Protein AF-A0A355FM77-F1 (afdb_monomer)

Mean predicted aligned error: 7.0 Å

Radius of gyration: 19.17 Å; Cα contacts (8 Å, |Δi|>4): 107; chains: 1; bounding box: 43×33×52 Å

pLDDT: mean 83.77, std 6.5, range [56.59, 95.5]

Sequence (159 aa):
MILFMALLRLSFLKTFQYRGYVFINLMSTCIQVFVQISLWLALFTANPVVQETTFNDMINYLVLTGLLALTKMEGPGQLLSRRINYGSIATDLIRPYKLKSCLLSQSIGENLARFLLFVFPVYTVVLAIFGLQLPTSPLHTLVFFHAVLNGAIISFYYF

Secondary structure (DSSP, 8-state):
-HHHHHHHHHHHHHHHH-HHHHHHHHHHHHHHHHHHHHHHHHHHHH-S-BTTB-HHHHHHHHHHHHHGGGG---SHHHHHHHHHHTTTHHHHHHSSS-HHHHHHHHHHHHHHHHIIIIIHHHHHHHHHHH-----S-HHHHHHHHHHHHHHHHHHHHH-

Solvent-accessible surface area (backbone atoms only — not comparable to full-atom values): 8702 Å² total; per-residue (Å²): 110,69,68,47,57,51,42,19,52,49,34,28,53,54,58,63,70,46,56,68,58,48,52,51,51,35,51,52,49,51,50,52,52,49,52,53,51,52,51,50,49,57,53,34,72,77,42,71,63,56,94,89,43,42,64,66,56,53,51,42,49,51,50,52,57,52,66,48,50,61,36,61,42,82,43,56,50,60,54,48,51,50,30,55,78,69,55,54,44,60,67,54,68,75,40,100,59,63,60,70,58,53,47,51,27,33,49,52,16,40,33,52,39,48,31,63,68,36,44,49,58,54,50,50,52,50,38,72,73,72,54,74,85,73,77,95,43,76,64,60,55,53,54,47,54,53,50,50,54,52,46,30,53,51,28,61,75,77,46

Structure (mmCIF, N/CA/C/O backbone):
data_AF-A0A355FM77-F1
#
_entry.id   AF-A0A355FM77-F1
#
loop_
_atom_site.group_PDB
_atom_site.id
_atom_site.type_symbol
_atom_site.label_atom_id
_atom_site.label_alt_id
_atom_site.label_comp_id
_atom_site.label_asym_id
_atom_site.label_entity_id
_atom_site.label_seq_id
_atom_site.pdbx_PDB_ins_code
_atom_site.Cartn_x
_atom_site.Cartn_y
_atom_site.Cartn_z
_atom_site.occupancy
_atom_site.B_iso_or_equiv
_atom_site.auth_seq_id
_atom_site.auth_comp_id
_atom_site.auth_asym_id
_atom_site.auth_atom_id
_atom_site.pdbx_PDB_model_num
ATOM 1 N N . MET A 1 1 ? 10.016 -18.027 -17.802 1.00 62.38 1 MET A N 1
ATOM 2 C CA . MET A 1 1 ? 9.903 -17.897 -16.331 1.00 62.38 1 MET A CA 1
ATOM 3 C C . MET A 1 1 ? 11.022 -17.036 -15.739 1.00 62.38 1 MET A C 1
ATOM 5 O O . MET A 1 1 ? 10.715 -16.098 -15.020 1.00 62.38 1 MET A O 1
ATOM 9 N N . ILE A 1 2 ? 12.290 -17.258 -16.114 1.00 79.31 2 ILE A N 1
ATOM 10 C CA . ILE A 1 2 ? 13.447 -16.467 -15.633 1.00 79.31 2 ILE A CA 1
ATOM 11 C C . ILE A 1 2 ? 13.297 -14.958 -15.918 1.00 79.31 2 ILE A C 1
ATOM 13 O O . ILE A 1 2 ? 13.497 -14.145 -15.022 1.00 79.31 2 ILE A O 1
ATOM 17 N N . LEU A 1 3 ? 12.856 -14.584 -17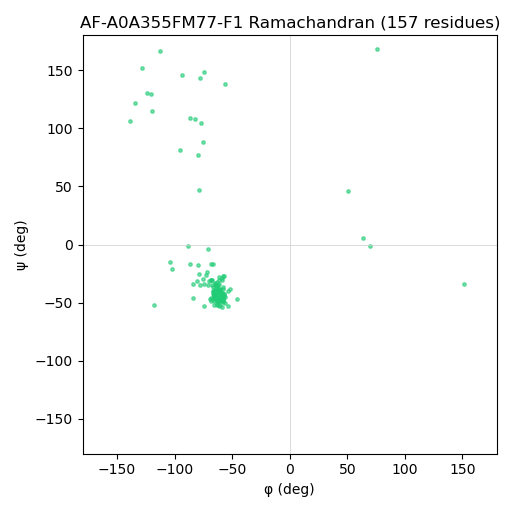.128 1.00 77.06 3 LEU A N 1
ATOM 18 C CA . LEU A 1 3 ? 12.636 -13.178 -17.507 1.00 77.06 3 LEU A CA 1
ATOM 19 C C . LEU A 1 3 ? 11.586 -12.477 -16.627 1.00 77.06 3 LEU A C 1
ATOM 21 O O . LEU A 1 3 ? 11.768 -11.325 -16.252 1.00 77.06 3 LEU A O 1
ATOM 25 N N . PHE A 1 4 ? 10.508 -13.181 -16.274 1.00 77.12 4 PHE A N 1
ATOM 26 C CA . PHE A 1 4 ? 9.456 -12.656 -15.401 1.00 77.12 4 PHE A CA 1
ATOM 27 C C . PHE A 1 4 ? 10.018 -12.357 -14.007 1.00 77.12 4 PHE A C 1
ATOM 29 O O . PHE A 1 4 ? 9.926 -11.240 -13.514 1.00 77.12 4 PHE A O 1
ATOM 36 N N . MET A 1 5 ? 10.711 -13.327 -13.408 1.00 74.69 5 MET A N 1
ATOM 37 C CA . MET A 1 5 ? 11.309 -13.155 -12.083 1.00 74.69 5 MET A CA 1
ATOM 38 C C . MET A 1 5 ? 12.345 -12.017 -12.054 1.00 74.69 5 MET A C 1
ATOM 40 O O . MET A 1 5 ? 12.407 -11.250 -11.093 1.00 74.69 5 MET A O 1
ATOM 44 N N . ALA A 1 6 ? 13.135 -11.875 -13.123 1.00 79.00 6 ALA A N 1
ATOM 45 C CA . ALA A 1 6 ? 14.125 -10.811 -13.254 1.00 79.00 6 ALA A CA 1
ATOM 46 C C . ALA A 1 6 ? 13.480 -9.417 -13.332 1.00 79.00 6 ALA A C 1
ATOM 48 O O . ALA A 1 6 ? 13.931 -8.496 -12.651 1.00 79.00 6 ALA A O 1
ATOM 49 N N . LEU A 1 7 ? 12.408 -9.265 -14.116 1.00 78.56 7 LEU A N 1
ATOM 50 C CA . LEU A 1 7 ? 11.672 -8.003 -14.241 1.00 78.56 7 LEU A CA 1
ATOM 51 C C . LEU A 1 7 ? 10.985 -7.611 -12.934 1.00 78.56 7 LEU A C 1
ATOM 53 O O . LEU A 1 7 ? 11.077 -6.455 -12.529 1.00 78.56 7 LEU A O 1
ATOM 57 N N . LEU A 1 8 ? 10.366 -8.575 -12.246 1.00 78.69 8 LEU A N 1
ATOM 58 C CA . LEU A 1 8 ? 9.769 -8.360 -10.927 1.00 78.69 8 LEU A CA 1
ATOM 59 C C . LEU A 1 8 ? 10.811 -7.821 -9.941 1.00 78.69 8 LEU A C 1
ATOM 61 O O . LEU A 1 8 ? 10.595 -6.788 -9.306 1.00 78.69 8 LEU A O 1
ATOM 65 N N . ARG A 1 9 ? 11.974 -8.480 -9.858 1.00 80.62 9 ARG A N 1
ATOM 66 C CA . ARG A 1 9 ? 13.070 -8.058 -8.976 1.00 80.62 9 ARG A CA 1
ATOM 67 C C . ARG A 1 9 ? 13.595 -6.668 -9.337 1.00 80.62 9 ARG A C 1
ATOM 69 O O . ARG A 1 9 ? 13.869 -5.872 -8.444 1.00 80.62 9 ARG A O 1
ATOM 76 N N . LEU A 1 10 ? 13.738 -6.370 -10.626 1.00 82.19 10 LEU A N 1
ATOM 77 C CA . LEU A 1 10 ? 14.233 -5.075 -11.088 1.00 82.19 10 LEU A CA 1
ATOM 78 C C . LEU A 1 10 ? 13.265 -3.939 -10.732 1.00 82.19 10 LEU A C 1
ATOM 80 O O . LEU A 1 10 ? 13.696 -2.919 -10.198 1.00 82.19 10 LEU A O 1
ATOM 84 N N . SER A 1 11 ? 11.966 -4.129 -10.974 1.00 77.00 11 SER A N 1
ATOM 85 C CA . SER A 1 11 ? 10.919 -3.175 -10.591 1.00 77.00 11 SER A CA 1
ATOM 86 C C . SER A 1 11 ? 10.880 -2.935 -9.081 1.00 77.00 11 SER A C 1
ATOM 88 O O . SER A 1 11 ? 10.778 -1.791 -8.634 1.00 77.00 11 SER A O 1
ATOM 90 N N . PHE A 1 12 ? 11.051 -3.996 -8.291 1.00 78.25 12 PHE A N 1
ATOM 91 C CA . PHE A 1 12 ? 11.150 -3.886 -6.840 1.00 78.25 12 PHE A CA 1
ATOM 92 C C . PHE A 1 12 ? 12.345 -3.014 -6.418 1.00 78.25 12 PHE A C 1
ATOM 94 O O . PHE A 1 12 ? 12.180 -2.030 -5.698 1.00 78.25 12 PHE A O 1
ATOM 101 N N . LEU A 1 13 ? 13.544 -3.313 -6.929 1.00 81.62 13 LEU A N 1
ATOM 102 C CA . LEU A 1 13 ? 14.768 -2.572 -6.600 1.00 81.62 13 LEU A CA 1
ATOM 103 C C . LEU A 1 13 ? 14.728 -1.112 -7.068 1.00 81.62 13 LEU A C 1
ATOM 105 O O . LEU A 1 13 ? 15.245 -0.233 -6.378 1.00 81.62 13 LEU A O 1
ATOM 109 N N . LYS A 1 14 ? 14.086 -0.832 -8.206 1.00 82.62 14 LYS A N 1
ATOM 110 C CA . LYS A 1 14 ? 13.909 0.533 -8.722 1.00 82.62 14 LYS A CA 1
ATOM 111 C C . LYS A 1 14 ? 13.177 1.429 -7.721 1.00 82.62 14 LYS A C 1
ATOM 113 O O . LYS A 1 14 ? 13.537 2.593 -7.572 1.00 82.62 14 LYS A O 1
ATOM 118 N N . THR A 1 15 ? 12.202 0.879 -6.999 1.00 75.00 15 THR A N 1
ATOM 119 C CA . THR A 1 15 ? 11.441 1.623 -5.983 1.00 75.00 15 THR A CA 1
ATOM 120 C C . THR A 1 15 ? 12.338 2.092 -4.830 1.00 75.00 15 THR A C 1
ATOM 122 O O . THR A 1 15 ? 12.141 3.183 -4.305 1.00 75.00 15 THR A O 1
ATOM 125 N N . PHE A 1 16 ? 13.381 1.328 -4.486 1.00 75.88 16 PHE A N 1
ATOM 126 C CA . PHE A 1 16 ? 14.346 1.686 -3.438 1.00 75.88 16 PHE A CA 1
ATOM 127 C C . PHE A 1 16 ? 15.399 2.713 -3.874 1.00 75.88 16 PHE A C 1
ATOM 129 O O . PHE A 1 16 ? 15.957 3.408 -3.024 1.00 75.88 16 PHE A O 1
ATOM 136 N N . GLN A 1 17 ? 15.707 2.809 -5.173 1.00 79.25 17 GLN A N 1
ATOM 137 C CA . GLN A 1 17 ? 16.800 3.664 -5.656 1.00 79.25 17 GLN A CA 1
ATOM 138 C C . GLN A 1 17 ? 16.542 5.149 -5.396 1.00 79.25 17 GLN A C 1
ATOM 140 O O . GLN A 1 17 ? 17.464 5.886 -5.044 1.00 79.25 17 GLN A O 1
ATOM 145 N N . TYR A 1 18 ? 15.293 5.597 -5.528 1.00 80.56 18 TYR A N 1
ATOM 146 C CA . TYR A 1 18 ? 14.955 7.001 -5.337 1.00 80.56 18 TYR A CA 1
ATOM 147 C C . TYR A 1 18 ? 14.460 7.263 -3.909 1.00 80.56 18 TYR A C 1
ATOM 149 O O . TYR A 1 18 ? 13.266 7.353 -3.629 1.00 80.56 18 TYR A O 1
ATOM 157 N N . ARG A 1 19 ? 15.423 7.400 -2.989 1.00 81.75 19 ARG A N 1
ATOM 158 C CA . ARG A 1 19 ? 15.191 7.595 -1.544 1.00 81.75 19 ARG A CA 1
ATOM 159 C C . ARG A 1 19 ? 14.230 8.741 -1.211 1.00 81.75 19 ARG A C 1
ATOM 161 O O .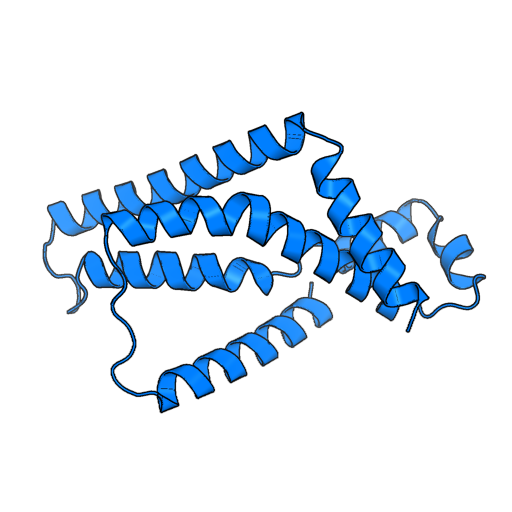 ARG A 1 19 ? 13.413 8.596 -0.308 1.00 81.75 19 ARG A O 1
ATOM 168 N N . GLY A 1 20 ? 14.296 9.854 -1.949 1.00 85.69 20 GLY A N 1
ATOM 169 C CA . GLY A 1 20 ? 13.400 10.998 -1.743 1.00 85.69 20 GLY A CA 1
ATOM 170 C C . GLY A 1 20 ? 11.932 10.644 -1.989 1.00 85.69 20 GLY A C 1
ATOM 171 O O . GLY A 1 20 ? 11.065 11.002 -1.199 1.00 85.69 20 GLY A O 1
ATOM 172 N N . TYR A 1 21 ? 11.655 9.855 -3.027 1.00 85.69 21 TYR A N 1
ATOM 173 C CA . TYR A 1 21 ? 10.305 9.367 -3.298 1.00 85.69 21 TYR A CA 1
ATOM 174 C C . TYR A 1 21 ? 9.805 8.412 -2.225 1.00 85.69 21 TYR A C 1
ATOM 176 O O . TYR A 1 21 ? 8.652 8.527 -1.822 1.00 85.69 21 TYR A O 1
ATOM 184 N N . VAL A 1 22 ? 10.663 7.521 -1.721 1.00 86.31 22 VAL A N 1
ATOM 185 C CA . VAL A 1 22 ? 10.303 6.636 -0.604 1.00 86.31 22 VAL A CA 1
ATOM 186 C C . VAL A 1 22 ? 9.890 7.461 0.615 1.00 86.31 22 VAL A C 1
ATOM 188 O O . VAL A 1 22 ? 8.820 7.232 1.171 1.00 86.31 22 VAL A O 1
ATOM 191 N N . PHE A 1 23 ? 10.682 8.466 0.989 1.00 88.88 23 PHE A N 1
ATOM 192 C CA . PHE A 1 23 ? 10.374 9.313 2.141 1.00 88.88 23 PHE A CA 1
ATOM 193 C C . PHE A 1 23 ? 9.063 10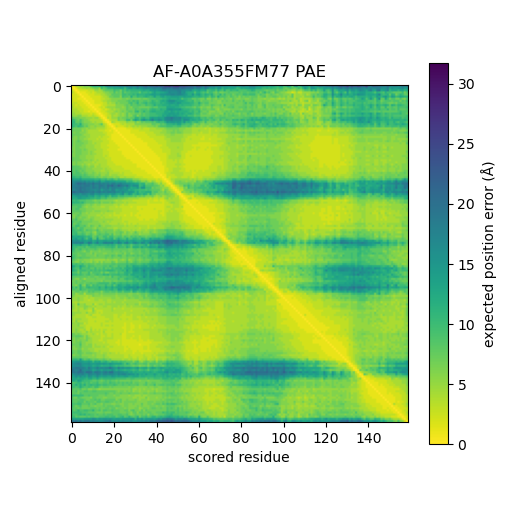.093 1.969 1.00 88.88 23 PHE A C 1
ATOM 195 O O . PHE A 1 23 ? 8.220 10.080 2.864 1.00 88.88 23 PHE A O 1
ATOM 202 N N . ILE A 1 24 ? 8.864 10.724 0.807 1.00 90.75 24 ILE A N 1
ATOM 203 C CA . ILE A 1 24 ? 7.643 11.486 0.514 1.00 90.75 24 ILE A CA 1
ATOM 204 C C . ILE A 1 24 ? 6.413 10.575 0.561 1.00 90.75 24 ILE A C 1
ATOM 206 O O . ILE A 1 24 ? 5.446 10.911 1.233 1.00 90.75 24 ILE A O 1
ATOM 210 N N . ASN A 1 25 ? 6.450 9.407 -0.089 1.00 89.06 25 ASN A N 1
ATOM 211 C CA . ASN A 1 25 ? 5.300 8.496 -0.111 1.00 89.06 25 ASN A CA 1
ATOM 212 C C . ASN A 1 25 ? 5.003 7.909 1.268 1.00 89.06 25 ASN A C 1
ATOM 214 O O . ASN A 1 25 ? 3.834 7.756 1.621 1.00 89.06 25 ASN A O 1
ATOM 218 N N . LEU A 1 26 ? 6.035 7.613 2.062 1.00 90.38 26 LEU A N 1
ATOM 219 C CA . LEU A 1 26 ? 5.848 7.166 3.437 1.00 90.38 26 LEU A CA 1
ATOM 220 C C . LEU A 1 26 ? 5.141 8.248 4.263 1.00 90.38 26 LEU A C 1
ATOM 222 O O . LEU A 1 26 ? 4.129 7.962 4.894 1.00 90.38 26 LEU A O 1
ATOM 226 N N . MET A 1 27 ? 5.613 9.496 4.194 1.00 93.19 27 MET A N 1
ATOM 227 C CA . MET A 1 27 ? 4.976 10.626 4.879 1.00 93.19 27 MET A CA 1
ATOM 228 C C . MET A 1 27 ? 3.541 10.852 4.404 1.00 93.19 27 MET A C 1
ATOM 230 O O . MET A 1 27 ? 2.642 10.992 5.230 1.00 93.19 27 MET A O 1
ATOM 234 N N . SER A 1 28 ? 3.294 10.820 3.093 1.00 93.00 28 SER A N 1
ATOM 235 C CA . SER A 1 28 ? 1.942 10.923 2.536 1.00 93.00 28 SER A CA 1
ATOM 236 C C . SER A 1 28 ? 1.023 9.814 3.050 1.00 93.00 28 SER A C 1
ATOM 238 O O . SER A 1 28 ? -0.115 10.096 3.414 1.00 93.00 28 SER A O 1
AT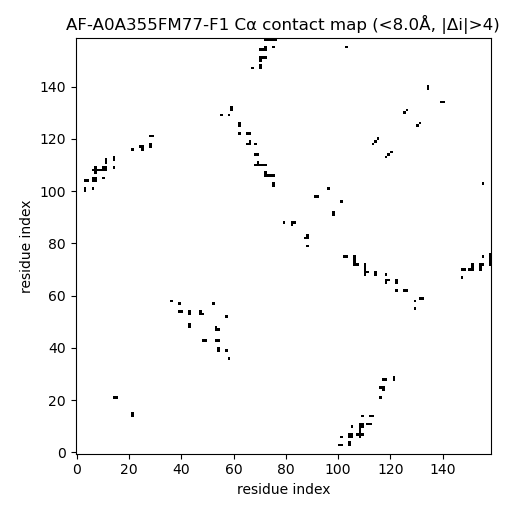OM 240 N N . THR A 1 29 ? 1.518 8.577 3.139 1.00 91.62 29 THR A N 1
ATOM 241 C CA . THR A 1 29 ? 0.747 7.433 3.652 1.00 91.62 29 THR A CA 1
ATOM 242 C C . THR A 1 29 ? 0.426 7.608 5.137 1.00 91.62 29 THR A C 1
ATOM 244 O O . THR A 1 29 ? -0.719 7.413 5.541 1.00 91.62 29 THR A O 1
ATOM 247 N N . CYS A 1 30 ? 1.399 8.042 5.947 1.00 93.50 30 CYS A N 1
ATOM 248 C CA . CYS A 1 30 ? 1.178 8.354 7.360 1.00 93.50 30 CYS A CA 1
ATOM 249 C C . CYS A 1 30 ? 0.106 9.435 7.540 1.00 93.50 30 CYS A C 1
ATOM 251 O O . CYS A 1 30 ? -0.805 9.264 8.346 1.00 93.50 30 CYS A O 1
ATOM 253 N N . ILE A 1 31 ? 0.190 10.526 6.772 1.00 95.50 31 ILE A N 1
ATOM 254 C CA . ILE A 1 31 ? -0.781 11.626 6.826 1.00 95.50 31 ILE A CA 1
ATOM 255 C C . ILE A 1 31 ? -2.171 11.130 6.425 1.00 95.50 31 ILE A C 1
ATOM 257 O O . ILE A 1 31 ? -3.142 11.429 7.112 1.00 95.50 31 ILE A O 1
ATOM 261 N N . GLN A 1 32 ? -2.280 10.350 5.348 1.00 93.06 32 GLN A N 1
ATOM 262 C CA . GLN A 1 32 ? -3.559 9.823 4.877 1.00 93.06 32 GLN A CA 1
ATOM 263 C C . GLN A 1 32 ? -4.250 8.971 5.949 1.00 93.06 32 GLN A C 1
ATOM 265 O O . GLN A 1 32 ? -5.425 9.184 6.245 1.00 93.06 32 GLN A O 1
ATOM 270 N N . VAL A 1 33 ? -3.507 8.044 6.558 1.00 93.06 33 VAL A N 1
ATOM 271 C CA . VAL A 1 33 ? -4.018 7.182 7.631 1.00 93.06 33 VAL A CA 1
ATOM 272 C C . VAL A 1 33 ? -4.388 8.007 8.861 1.00 93.06 33 VAL A C 1
ATOM 274 O O . VAL A 1 33 ? -5.466 7.818 9.420 1.00 93.06 33 VAL A O 1
ATOM 277 N N . PHE A 1 34 ? -3.541 8.961 9.253 1.00 93.56 34 PHE A N 1
ATOM 278 C CA . PHE A 1 34 ? -3.809 9.851 10.380 1.00 93.56 34 PHE A CA 1
ATOM 279 C C . PHE A 1 34 ? -5.107 10.640 10.186 1.00 93.56 34 PHE A C 1
ATOM 281 O O . PHE A 1 34 ? -5.972 10.612 11.057 1.00 93.56 34 PHE A O 1
ATOM 288 N N . VAL A 1 35 ? -5.285 11.270 9.021 1.00 95.12 35 VAL A N 1
ATOM 289 C CA . VAL A 1 35 ? -6.501 12.026 8.685 1.00 95.12 35 VAL A CA 1
ATOM 290 C C . VAL A 1 35 ? -7.733 11.129 8.752 1.00 95.12 35 VAL A C 1
ATOM 292 O O . VAL A 1 35 ? -8.746 11.521 9.326 1.00 95.12 35 VAL A O 1
ATOM 295 N N . GLN A 1 36 ? -7.656 9.914 8.209 1.00 92.75 36 GLN A N 1
ATOM 296 C CA . GLN A 1 36 ? -8.785 8.991 8.210 1.00 92.75 36 GLN A CA 1
ATOM 297 C C . GLN A 1 36 ? -9.154 8.533 9.633 1.00 92.75 36 GLN A C 1
ATOM 299 O O . GLN A 1 36 ? -10.336 8.490 9.969 1.00 92.75 36 GLN A O 1
ATOM 304 N N . ILE A 1 37 ? -8.167 8.276 10.499 1.00 92.62 37 ILE A N 1
ATOM 305 C CA . ILE A 1 37 ? -8.399 7.973 11.922 1.00 92.62 37 ILE A CA 1
ATOM 306 C C . ILE A 1 37 ? -9.008 9.181 12.643 1.00 92.62 37 ILE A C 1
ATOM 308 O O . ILE A 1 37 ? -9.978 9.019 13.379 1.00 92.62 37 ILE A O 1
ATOM 312 N N . SER A 1 38 ? -8.483 10.392 12.426 1.00 92.12 38 SER A N 1
ATOM 313 C CA . SER A 1 38 ? -9.024 11.616 13.032 1.00 92.12 38 SER A CA 1
ATOM 314 C C . SER A 1 38 ? -10.469 11.884 12.611 1.00 92.12 38 SER A C 1
ATOM 316 O O . SER A 1 38 ? -11.272 12.303 13.443 1.00 92.12 38 SER A O 1
ATOM 318 N N . LEU A 1 39 ? -10.818 11.612 11.351 1.00 93.06 39 LEU A N 1
ATOM 319 C CA . LEU A 1 39 ? -12.191 11.721 10.858 1.00 93.06 39 LEU A CA 1
ATOM 320 C C . LEU A 1 39 ? -13.128 10.761 11.594 1.00 93.06 39 LEU A C 1
ATOM 322 O O . LEU A 1 39 ? -14.175 11.189 12.081 1.00 93.06 39 LEU A O 1
ATOM 326 N N . TRP A 1 40 ? -12.744 9.489 11.725 1.00 91.00 40 TRP A N 1
ATOM 327 C CA . TRP A 1 40 ? -13.543 8.519 12.476 1.00 91.00 40 TRP A CA 1
ATOM 328 C C . TRP A 1 40 ? -13.645 8.882 13.954 1.00 91.00 40 TRP A C 1
ATOM 330 O O . TRP A 1 40 ? -14.730 8.816 14.525 1.00 91.00 40 TRP A O 1
ATOM 340 N N . LEU A 1 41 ? -12.549 9.333 14.565 1.00 90.06 41 LEU A N 1
ATOM 341 C CA . LEU A 1 41 ? -12.544 9.766 15.957 1.00 90.06 41 LEU A CA 1
ATOM 342 C C . LEU A 1 41 ? -13.524 10.925 16.175 1.00 90.06 41 LEU A C 1
ATOM 344 O O . LEU A 1 41 ? -14.341 10.870 17.091 1.00 90.06 41 LEU A O 1
ATOM 348 N N . ALA A 1 42 ? -13.485 11.948 15.318 1.00 89.50 42 ALA A N 1
ATOM 349 C CA . ALA A 1 42 ? -14.384 13.097 15.406 1.00 89.50 42 ALA A CA 1
ATOM 350 C C . ALA A 1 42 ? -15.859 12.691 15.256 1.00 89.50 42 ALA A C 1
ATOM 352 O O . ALA A 1 42 ? -16.713 13.174 16.000 1.00 89.50 42 ALA A O 1
ATOM 353 N N . LEU A 1 43 ? -16.153 11.771 14.334 1.00 89.12 43 LEU A N 1
ATOM 354 C CA . LEU A 1 43 ? -17.510 11.286 14.086 1.00 89.12 43 LEU A CA 1
ATOM 355 C C . LEU A 1 43 ? -18.062 10.498 15.285 1.00 89.12 43 LEU A C 1
ATOM 357 O O . LEU A 1 43 ? -19.170 10.776 15.745 1.00 89.12 43 LEU A O 1
ATOM 361 N N . PHE A 1 44 ? -17.275 9.568 15.835 1.00 88.12 44 PHE A N 1
ATOM 362 C CA . PHE A 1 44 ? -17.703 8.727 16.959 1.00 88.12 44 PHE A CA 1
ATOM 363 C C . PHE A 1 44 ? -17.629 9.419 18.327 1.00 88.12 44 PHE A C 1
ATOM 365 O O . PHE A 1 44 ? -18.303 8.991 19.260 1.00 88.12 44 PHE A O 1
ATOM 372 N N . THR A 1 45 ? -16.880 10.520 18.454 1.00 85.06 45 THR A N 1
ATOM 373 C CA . THR A 1 45 ? -16.930 11.370 19.659 1.00 85.06 45 THR A CA 1
ATOM 374 C C . THR A 1 45 ? -18.284 12.075 19.781 1.00 85.06 45 THR A C 1
ATOM 376 O O . THR A 1 45 ? -18.789 12.245 20.887 1.00 85.06 45 THR A O 1
ATOM 379 N N . ALA A 1 46 ? -18.894 12.465 18.655 1.00 81.06 46 ALA A N 1
ATOM 380 C CA . ALA A 1 46 ? -20.215 13.093 18.644 1.00 81.06 46 ALA A CA 1
ATOM 381 C C . ALA A 1 46 ? -21.362 12.081 18.823 1.00 81.06 46 ALA A C 1
ATOM 383 O O . ALA A 1 46 ? -22.365 12.409 19.451 1.00 81.06 46 ALA A O 1
ATOM 384 N N . ASN A 1 47 ? -21.222 10.861 18.287 1.00 80.31 47 ASN A N 1
ATOM 385 C CA . ASN A 1 47 ? -22.206 9.783 18.416 1.00 80.31 47 ASN A CA 1
ATOM 386 C C . ASN A 1 47 ? -21.491 8.440 18.664 1.00 80.31 47 ASN A C 1
ATOM 388 O O . ASN A 1 47 ? -20.937 7.881 17.716 1.00 80.31 47 ASN A O 1
ATOM 392 N N . PRO A 1 48 ? -21.517 7.889 19.895 1.00 75.19 48 PRO A N 1
ATOM 393 C CA . PRO A 1 48 ? -20.753 6.686 20.246 1.00 75.19 48 PRO A CA 1
ATOM 394 C C . PRO A 1 48 ? -21.134 5.434 19.447 1.00 75.19 48 PRO A C 1
ATOM 396 O O . PRO A 1 48 ? -20.302 4.549 19.254 1.00 75.19 48 PRO A O 1
ATOM 399 N N . VAL A 1 49 ? -22.386 5.354 18.990 1.00 79.00 49 VAL A N 1
ATOM 400 C CA . VAL A 1 49 ? -22.900 4.259 18.164 1.00 79.00 49 VAL A CA 1
ATOM 401 C C . VAL A 1 49 ? -23.695 4.862 17.017 1.00 79.00 49 VAL A C 1
ATOM 403 O O . VAL A 1 49 ? -24.671 5.581 17.236 1.00 79.00 49 VAL A O 1
ATOM 406 N N . VAL A 1 50 ? -23.286 4.553 15.790 1.00 76.81 50 VAL A N 1
ATOM 407 C CA . VAL A 1 50 ? -23.992 4.953 14.570 1.00 76.81 50 VAL A CA 1
ATOM 408 C C . VAL A 1 50 ? -24.377 3.677 13.837 1.00 76.81 50 VAL A C 1
ATOM 410 O O . VAL A 1 50 ? -23.502 2.938 13.403 1.00 76.81 50 VAL A O 1
ATOM 413 N N . GLN A 1 51 ? -25.679 3.401 13.715 1.00 77.38 51 GLN A N 1
ATOM 414 C CA . GLN A 1 51 ? -26.192 2.219 12.999 1.00 77.38 51 GLN A CA 1
ATOM 415 C C . GLN A 1 51 ? -25.533 0.897 13.447 1.00 77.38 51 GLN A C 1
ATOM 417 O O . GLN A 1 51 ? -25.091 0.115 12.615 1.00 77.38 51 GLN A O 1
ATOM 422 N N . GLU A 1 52 ? -25.411 0.682 14.763 1.00 79.56 52 GLU A N 1
ATOM 423 C CA . GLU A 1 52 ? -24.764 -0.501 15.370 1.00 79.56 52 GLU A CA 1
ATOM 424 C C . GLU A 1 52 ? -23.263 -0.668 15.075 1.00 79.56 52 GLU A C 1
ATOM 426 O O . GLU A 1 52 ? -22.658 -1.641 15.512 1.00 79.56 52 GLU A O 1
ATOM 431 N N . THR A 1 53 ? -22.631 0.294 14.399 1.00 81.56 53 THR A N 1
ATOM 432 C CA . THR A 1 53 ? -21.178 0.303 14.201 1.00 81.56 53 THR A CA 1
ATOM 433 C C . THR A 1 53 ? -20.484 1.120 15.278 1.00 81.56 53 THR A C 1
ATOM 435 O O . THR A 1 53 ? -21.011 2.129 15.762 1.00 81.56 53 THR A O 1
ATOM 438 N N . THR A 1 54 ? -19.290 0.674 15.654 1.00 88.06 54 THR A N 1
ATOM 439 C CA . THR A 1 54 ? -18.423 1.327 16.635 1.00 88.06 54 THR A CA 1
ATOM 440 C C . THR A 1 54 ? -17.158 1.873 15.977 1.00 88.06 54 THR A C 1
ATOM 442 O O . THR A 1 54 ? -16.788 1.503 14.861 1.00 88.06 54 THR A O 1
ATOM 445 N N . PHE A 1 55 ? -16.436 2.728 16.702 1.00 87.25 55 PHE A N 1
ATOM 446 C CA . PHE A 1 55 ? -15.130 3.228 16.267 1.00 87.25 55 PHE A CA 1
ATOM 447 C C . PHE A 1 55 ? -14.148 2.092 15.920 1.00 87.25 55 PHE A C 1
ATOM 449 O O . PHE A 1 55 ? -13.449 2.167 14.910 1.00 87.25 55 PHE A O 1
ATOM 456 N N . ASN A 1 56 ? -14.139 1.008 16.704 1.00 87.25 56 ASN A N 1
ATOM 457 C CA . ASN A 1 56 ? -13.260 -0.138 16.460 1.00 87.25 56 ASN A CA 1
ATOM 458 C C . ASN A 1 56 ? -13.578 -0.848 15.138 1.00 87.25 56 ASN A C 1
ATOM 460 O O . ASN A 1 56 ? -12.655 -1.274 14.443 1.00 87.25 56 ASN A O 1
ATOM 464 N N . ASP A 1 57 ? -14.850 -0.917 14.742 1.00 88.00 57 ASP A N 1
ATOM 465 C CA . ASP A 1 57 ? -15.247 -1.516 13.462 1.00 88.00 57 ASP A CA 1
ATOM 466 C C . ASP A 1 57 ? -14.689 -0.719 12.281 1.00 88.00 57 ASP A C 1
ATOM 468 O O . ASP A 1 57 ? -14.199 -1.295 11.307 1.00 88.00 57 ASP A O 1
ATOM 472 N N . MET A 1 58 ? -14.678 0.613 12.391 1.00 90.25 58 MET A N 1
ATOM 473 C CA . MET A 1 58 ? -14.102 1.475 11.358 1.00 90.25 58 MET A CA 1
ATOM 474 C C . MET A 1 58 ? -12.578 1.396 11.301 1.00 90.25 58 MET A C 1
ATOM 476 O O . MET A 1 58 ? -12.014 1.447 10.206 1.00 90.25 58 MET A O 1
ATOM 480 N N . ILE A 1 59 ? -11.897 1.221 12.438 1.00 90.69 59 ILE A N 1
ATOM 481 C CA . ILE A 1 59 ? -10.448 0.975 12.445 1.00 90.69 59 ILE A CA 1
ATOM 482 C C . ILE A 1 59 ? -10.123 -0.376 11.800 1.00 90.69 59 ILE A C 1
ATOM 484 O O . ILE A 1 59 ? -9.228 -0.442 10.956 1.00 90.69 59 ILE A O 1
ATOM 488 N N . ASN A 1 60 ? -10.883 -1.431 12.103 1.00 89.38 60 ASN A N 1
ATOM 489 C CA . ASN A 1 60 ? -10.729 -2.726 11.435 1.00 89.38 60 ASN A CA 1
ATOM 490 C C . ASN A 1 60 ? -10.949 -2.603 9.922 1.00 89.38 60 ASN A C 1
ATOM 492 O O . ASN A 1 60 ? -10.142 -3.098 9.136 1.00 89.38 60 ASN A O 1
ATOM 496 N N . TYR A 1 61 ? -11.998 -1.895 9.500 1.00 89.00 61 TYR A N 1
ATOM 497 C CA . TYR A 1 61 ? -12.259 -1.617 8.088 1.00 89.00 61 TYR A CA 1
ATOM 498 C C . TYR A 1 61 ? -11.106 -0.850 7.423 1.00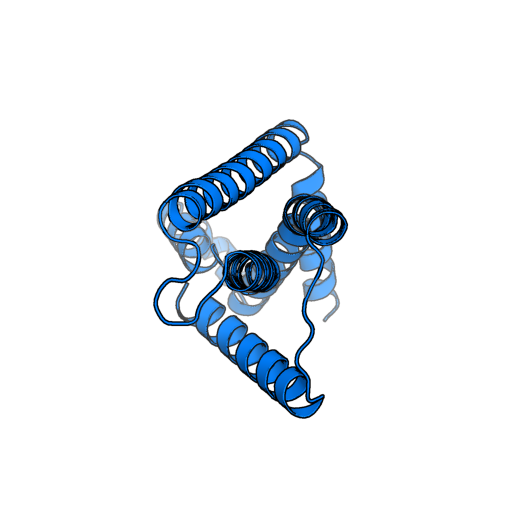 89.00 61 TYR A C 1
ATOM 500 O O . TYR A 1 61 ? -10.663 -1.205 6.327 1.00 89.00 61 TYR A O 1
ATOM 508 N N . LEU A 1 62 ? -10.579 0.176 8.092 1.00 90.81 62 LEU A N 1
ATOM 509 C CA . LEU A 1 62 ? -9.434 0.951 7.621 1.00 90.81 62 LEU A CA 1
ATOM 510 C C . LEU A 1 62 ? -8.215 0.049 7.418 1.00 90.81 62 LEU A C 1
ATOM 512 O O . LEU A 1 62 ? -7.603 0.077 6.353 1.00 90.81 62 LEU A O 1
ATOM 516 N N . VAL A 1 63 ? -7.898 -0.806 8.391 1.00 89.00 63 VAL A N 1
ATOM 517 C CA . VAL A 1 63 ? -6.768 -1.734 8.285 1.00 89.00 63 VAL A CA 1
ATOM 518 C C . VAL A 1 63 ? -6.974 -2.739 7.157 1.00 89.00 63 VAL A C 1
ATOM 520 O O . VAL A 1 63 ? -6.069 -2.941 6.348 1.00 89.00 63 VAL A O 1
ATOM 523 N N . LEU A 1 64 ? -8.163 -3.334 7.054 1.00 88.00 64 LEU A N 1
ATOM 524 C CA . LEU A 1 64 ? -8.485 -4.286 5.993 1.00 88.00 64 LEU A CA 1
ATOM 525 C C . LEU A 1 64 ? -8.353 -3.642 4.611 1.00 88.00 64 LEU A C 1
ATOM 527 O O . LEU A 1 64 ? -7.685 -4.193 3.740 1.00 88.00 64 LEU A O 1
ATOM 531 N N . THR A 1 65 ? -8.922 -2.455 4.410 1.00 87.56 65 THR A N 1
ATOM 532 C CA . THR A 1 65 ? -8.812 -1.738 3.129 1.00 87.56 65 THR A CA 1
ATOM 533 C C . THR A 1 65 ? -7.383 -1.308 2.811 1.00 87.56 65 THR A C 1
ATOM 535 O O . THR A 1 65 ? -6.979 -1.366 1.648 1.00 87.56 65 THR A O 1
ATOM 538 N N . GLY A 1 66 ? -6.594 -0.955 3.827 1.00 86.69 66 GLY A N 1
ATOM 539 C CA . GLY A 1 66 ? -5.159 -0.730 3.699 1.00 86.69 66 GLY A CA 1
ATOM 540 C C . GLY A 1 66 ? -4.407 -1.967 3.220 1.00 86.69 66 GLY A C 1
ATOM 541 O O . GLY A 1 66 ? -3.631 -1.887 2.270 1.00 86.69 66 GLY A O 1
ATOM 542 N N . LEU A 1 67 ? -4.681 -3.134 3.810 1.00 83.38 67 LEU A N 1
ATOM 543 C CA . LEU A 1 67 ? -4.063 -4.401 3.404 1.00 83.38 67 LEU A CA 1
ATOM 544 C C . LEU A 1 67 ? -4.398 -4.782 1.953 1.00 83.38 67 LEU A C 1
ATOM 546 O O . LEU A 1 67 ? -3.568 -5.361 1.250 1.00 83.38 67 LEU A O 1
ATOM 550 N N . LEU A 1 68 ? -5.579 -4.387 1.475 1.00 86.62 68 LEU A N 1
ATOM 551 C CA . LEU A 1 68 ? -5.992 -4.557 0.081 1.00 86.62 68 LEU A CA 1
ATOM 552 C C . LEU A 1 68 ? -5.251 -3.639 -0.901 1.00 86.62 68 LEU A C 1
ATOM 554 O O . LEU A 1 68 ? -5.424 -3.790 -2.105 1.00 86.62 68 LEU A O 1
ATOM 558 N N . ALA A 1 69 ? -4.382 -2.730 -0.455 1.00 81.69 69 ALA A N 1
ATOM 559 C CA . ALA A 1 69 ? -3.603 -1.884 -1.362 1.00 81.69 69 ALA A CA 1
ATOM 560 C C . ALA A 1 69 ? -2.733 -2.687 -2.351 1.00 81.69 69 ALA A C 1
ATOM 562 O O . ALA A 1 69 ? -2.499 -2.221 -3.460 1.00 81.69 69 ALA A O 1
ATOM 563 N N . LEU A 1 70 ? -2.313 -3.911 -1.999 1.00 80.75 70 LEU A N 1
ATOM 564 C CA . LEU A 1 70 ? -1.600 -4.828 -2.906 1.00 80.75 70 LEU A CA 1
ATOM 565 C C . LEU A 1 70 ? -2.388 -5.184 -4.171 1.00 80.75 70 LEU A C 1
ATOM 567 O O . LEU A 1 70 ? -1.779 -5.506 -5.192 1.00 80.75 70 LEU A O 1
ATOM 571 N N . THR A 1 71 ? -3.722 -5.183 -4.100 1.00 79.56 71 THR A N 1
ATOM 572 C CA . THR A 1 71 ? -4.577 -5.572 -5.229 1.00 79.56 71 THR A CA 1
ATOM 573 C C . THR A 1 71 ? -4.883 -4.418 -6.165 1.00 79.56 71 THR A C 1
ATOM 575 O O . THR A 1 71 ? -5.282 -4.667 -7.301 1.00 79.56 71 THR A O 1
ATOM 578 N N . LYS A 1 72 ? -4.666 -3.172 -5.726 1.00 75.44 72 LYS A N 1
ATOM 579 C CA . LYS A 1 72 ? -4.849 -1.977 -6.550 1.00 75.44 72 LYS A CA 1
ATOM 580 C C . LYS A 1 72 ? -3.691 -1.854 -7.532 1.00 75.44 72 LYS A C 1
ATOM 582 O O . LYS A 1 72 ? -2.676 -1.218 -7.260 1.00 75.44 72 LYS A O 1
ATOM 587 N N . MET A 1 73 ? -3.844 -2.479 -8.694 1.00 69.56 73 MET A N 1
ATOM 588 C CA . MET A 1 73 ? -2.890 -2.353 -9.788 1.00 69.56 73 MET A CA 1
ATOM 589 C C . MET A 1 73 ? -3.124 -1.051 -10.545 1.00 69.56 73 MET A C 1
ATOM 591 O O . MET A 1 73 ? -3.694 -1.031 -11.626 1.00 69.56 73 MET A O 1
ATOM 595 N N . GLU A 1 74 ? -2.675 0.057 -9.969 1.00 64.94 74 GLU A N 1
ATOM 596 C CA . GLU A 1 74 ? -2.647 1.342 -10.661 1.00 64.94 74 GLU A CA 1
ATOM 597 C C . GLU A 1 74 ? -1.387 1.406 -11.528 1.00 64.94 74 GLU A C 1
ATOM 599 O O . GLU A 1 74 ? -0.274 1.506 -11.009 1.00 64.94 74 GLU A O 1
ATOM 604 N N . GLY A 1 75 ? -1.515 1.326 -12.854 1.00 66.25 75 GLY A N 1
ATOM 605 C CA . GLY A 1 75 ? -0.353 1.558 -13.715 1.00 66.25 75 GLY A CA 1
ATOM 606 C C . GLY A 1 75 ? -0.302 0.866 -15.070 1.00 66.25 75 GLY A C 1
ATOM 607 O O . GLY A 1 75 ? 0.244 1.495 -15.978 1.00 66.25 75 GLY A O 1
ATOM 608 N N . PRO A 1 76 ? -0.822 -0.360 -15.280 1.00 70.31 76 PRO A N 1
ATOM 609 C CA . PRO A 1 76 ? -0.670 -1.047 -16.562 1.00 70.31 76 PRO A CA 1
ATOM 610 C C . PRO A 1 76 ? -1.233 -0.237 -17.736 1.00 70.31 76 PRO A C 1
ATOM 612 O O . PRO A 1 76 ? -0.520 -0.025 -18.724 1.00 70.31 76 PRO A O 1
ATOM 615 N N . GLY A 1 77 ? -2.456 0.291 -17.605 1.00 74.88 77 GLY A N 1
ATOM 616 C CA . GLY A 1 77 ? -3.094 1.108 -18.637 1.00 74.88 77 GLY A CA 1
ATOM 617 C C . GLY A 1 77 ? -2.385 2.443 -18.877 1.00 74.88 77 GLY A C 1
ATOM 618 O O . GLY A 1 77 ? -2.119 2.816 -20.021 1.00 74.88 77 GLY A O 1
ATOM 619 N N . GLN A 1 78 ? -1.998 3.153 -17.812 1.00 76.62 78 GLN A N 1
ATOM 620 C CA . GLN A 1 78 ? -1.282 4.431 -17.934 1.00 76.62 78 GLN A CA 1
ATOM 621 C C . GLN A 1 78 ? 0.125 4.267 -18.521 1.00 76.62 78 GLN A C 1
ATOM 623 O O . GLN A 1 78 ? 0.545 5.073 -19.354 1.00 76.62 78 GLN A O 1
ATOM 628 N N . LEU A 1 79 ? 0.861 3.228 -18.117 1.00 77.00 79 LEU A N 1
ATOM 629 C CA . LEU A 1 79 ? 2.179 2.909 -18.669 1.00 77.00 79 LEU A CA 1
ATOM 630 C C . LEU A 1 79 ? 2.076 2.571 -20.153 1.00 77.00 79 LEU A C 1
ATOM 632 O O . LEU A 1 79 ? 2.895 3.045 -20.942 1.00 77.00 79 LEU A O 1
ATOM 636 N N . LEU A 1 80 ? 1.0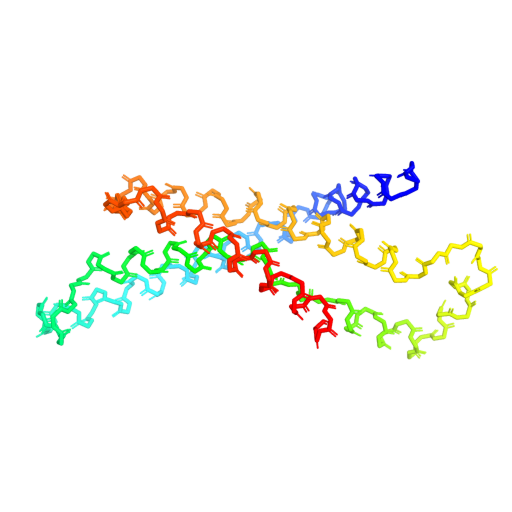69 1.785 -20.535 1.00 82.56 80 LEU A N 1
ATOM 637 C CA . LEU A 1 80 ? 0.818 1.446 -21.929 1.00 82.56 80 LEU A CA 1
ATOM 638 C C . LEU A 1 80 ? 0.461 2.692 -22.748 1.00 82.56 80 LEU A C 1
ATOM 640 O O . LEU A 1 80 ? 1.074 2.925 -23.786 1.00 82.56 80 LEU A O 1
ATOM 644 N N . SER A 1 81 ? -0.449 3.531 -22.248 1.00 82.94 81 SER A N 1
ATOM 645 C CA . SER A 1 81 ? -0.833 4.798 -22.884 1.00 82.94 81 SER A CA 1
ATOM 646 C C . SER A 1 81 ? 0.376 5.714 -23.106 1.00 82.94 81 SER A C 1
ATOM 648 O O . SER A 1 81 ? 0.593 6.203 -24.213 1.00 82.94 81 SER A O 1
ATOM 650 N N . ARG A 1 82 ? 1.252 5.864 -22.102 1.00 84.25 82 ARG A N 1
ATOM 651 C CA . ARG A 1 82 ? 2.508 6.618 -22.258 1.00 84.25 82 ARG A CA 1
ATOM 652 C C . ARG A 1 82 ? 3.402 6.014 -23.342 1.00 84.25 82 ARG A C 1
ATOM 654 O O . ARG A 1 82 ? 3.900 6.753 -24.183 1.00 84.25 82 ARG A O 1
ATOM 661 N N . ARG A 1 83 ? 3.596 4.691 -23.367 1.00 85.00 83 ARG A N 1
ATOM 662 C CA . ARG A 1 83 ? 4.420 4.022 -24.398 1.00 85.00 83 ARG A CA 1
ATOM 663 C C . ARG A 1 83 ? 3.863 4.199 -25.811 1.00 85.00 83 ARG A C 1
ATOM 665 O O . ARG A 1 83 ? 4.648 4.312 -26.750 1.00 85.00 83 ARG A O 1
ATOM 672 N N . ILE A 1 84 ? 2.539 4.240 -25.954 1.00 86.38 84 ILE A N 1
ATOM 673 C CA . ILE A 1 84 ? 1.868 4.543 -27.224 1.00 86.38 84 ILE A CA 1
ATOM 674 C C . ILE A 1 84 ? 2.162 5.989 -27.628 1.00 86.38 84 ILE A C 1
ATOM 676 O O . ILE A 1 84 ? 2.681 6.217 -28.717 1.00 86.38 84 ILE A O 1
ATOM 680 N N . ASN A 1 85 ? 1.927 6.948 -26.729 1.00 87.75 85 ASN A N 1
ATOM 681 C CA . ASN A 1 85 ? 2.123 8.374 -27.007 1.00 87.75 85 ASN A CA 1
ATOM 682 C C . ASN A 1 85 ? 3.582 8.723 -27.351 1.00 87.75 85 ASN A C 1
ATOM 684 O O . ASN A 1 85 ? 3.825 9.592 -28.180 1.00 87.75 85 ASN A O 1
ATOM 688 N N . TYR A 1 86 ? 4.556 8.039 -26.742 1.00 86.12 86 TYR A N 1
ATOM 689 C CA . TYR A 1 86 ? 5.986 8.235 -27.014 1.00 86.12 86 TYR A CA 1
ATOM 690 C C . TYR A 1 86 ? 6.537 7.367 -28.162 1.00 86.12 86 TYR A C 1
ATOM 692 O O . TYR A 1 86 ? 7.730 7.435 -28.448 1.00 86.12 86 TYR A O 1
ATOM 700 N N . GLY A 1 87 ? 5.725 6.505 -28.787 1.00 84.44 87 GLY A N 1
ATOM 701 C CA . GLY A 1 87 ? 6.152 5.614 -29.878 1.00 84.44 87 GLY A CA 1
ATOM 702 C C . GLY A 1 87 ? 7.090 4.467 -29.468 1.00 84.44 87 GLY A C 1
ATOM 703 O O . GLY A 1 87 ? 7.445 3.625 -30.293 1.00 84.44 87 GLY A O 1
ATOM 704 N N . SER A 1 88 ? 7.462 4.367 -28.188 1.00 83.81 88 SER A N 1
ATOM 705 C CA . SER A 1 88 ? 8.357 3.321 -27.677 1.00 83.81 88 SER A CA 1
ATOM 706 C C . SER A 1 88 ? 7.734 1.923 -27.707 1.00 83.81 88 SER A C 1
ATOM 708 O O . SER A 1 88 ? 8.467 0.931 -27.703 1.00 83.81 88 SER A O 1
ATOM 710 N N . ILE A 1 89 ? 6.407 1.826 -27.846 1.00 85.62 89 ILE A N 1
ATOM 711 C CA . ILE A 1 89 ? 5.699 0.549 -27.995 1.00 85.62 89 ILE A CA 1
ATOM 712 C C . ILE A 1 89 ? 6.161 -0.261 -29.216 1.00 85.62 89 ILE A C 1
ATOM 714 O O . ILE A 1 89 ? 6.184 -1.489 -29.153 1.00 85.62 89 ILE A O 1
ATOM 718 N N . ALA A 1 90 ? 6.600 0.396 -30.299 1.00 82.25 90 ALA A N 1
ATOM 719 C CA . ALA A 1 90 ? 7.103 -0.294 -31.488 1.00 82.25 90 ALA A CA 1
ATOM 720 C C . ALA A 1 90 ? 8.328 -1.162 -31.153 1.00 82.25 90 ALA A C 1
ATOM 722 O O . ALA A 1 90 ? 8.415 -2.318 -31.562 1.00 82.25 90 ALA A O 1
ATOM 723 N N . THR A 1 91 ? 9.238 -0.638 -30.326 1.00 81.88 91 THR A N 1
ATOM 724 C CA . THR A 1 91 ? 10.430 -1.377 -29.885 1.00 81.88 91 THR A CA 1
ATOM 725 C C . THR A 1 91 ? 10.096 -2.546 -28.964 1.00 81.88 91 THR A C 1
ATOM 727 O O . THR A 1 91 ? 10.797 -3.556 -28.981 1.00 81.88 91 THR A O 1
ATOM 730 N N . ASP A 1 92 ? 9.016 -2.440 -28.188 1.00 81.88 92 ASP A N 1
ATOM 731 C CA . ASP A 1 92 ? 8.562 -3.525 -27.323 1.00 81.88 92 ASP A CA 1
ATOM 732 C C . ASP A 1 92 ? 7.898 -4.658 -28.114 1.00 81.88 92 ASP A C 1
ATOM 734 O O . ASP A 1 92 ? 8.037 -5.817 -27.733 1.00 81.88 92 ASP A O 1
ATOM 738 N N . LEU A 1 93 ? 7.202 -4.335 -29.210 1.00 82.56 93 LEU A N 1
ATOM 739 C CA . LEU A 1 93 ? 6.500 -5.306 -30.059 1.00 82.56 93 LEU A CA 1
ATOM 740 C C . LEU A 1 93 ? 7.440 -6.122 -30.955 1.00 82.56 93 LEU A C 1
ATOM 742 O O . LEU A 1 93 ? 7.135 -7.268 -31.267 1.00 82.56 93 LEU A O 1
ATOM 746 N N . ILE A 1 94 ? 8.580 -5.552 -31.354 1.00 87.25 94 ILE A N 1
ATOM 747 C CA . ILE A 1 94 ? 9.596 -6.254 -32.162 1.00 87.25 94 ILE A CA 1
ATOM 748 C C . ILE A 1 94 ? 10.331 -7.316 -31.329 1.00 87.25 94 ILE A C 1
ATOM 750 O O . ILE A 1 94 ? 10.882 -8.279 -31.864 1.00 87.25 94 ILE A O 1
ATOM 754 N N . ARG A 1 95 ? 10.360 -7.163 -30.002 1.00 82.81 95 ARG A N 1
ATOM 755 C CA . ARG A 1 95 ? 11.070 -8.088 -29.119 1.00 82.81 95 ARG A CA 1
ATOM 756 C C . ARG A 1 95 ? 10.256 -9.372 -28.914 1.00 82.81 95 ARG A C 1
ATOM 758 O O . ARG A 1 95 ? 9.039 -9.307 -28.755 1.00 82.81 95 ARG A O 1
ATOM 765 N N . PRO A 1 96 ? 10.903 -10.548 -28.824 1.00 80.88 96 PRO A N 1
ATOM 766 C CA . PRO A 1 96 ? 10.226 -11.842 -28.723 1.00 80.88 96 PRO A CA 1
ATOM 767 C C . PRO A 1 96 ? 9.711 -12.129 -27.297 1.00 80.88 96 PRO A C 1
ATOM 769 O O . PRO A 1 96 ? 9.928 -13.208 -26.745 1.00 80.88 96 PRO A O 1
ATOM 772 N N . TYR A 1 97 ? 9.045 -11.162 -26.658 1.00 80.12 97 TYR A N 1
ATOM 773 C CA . TYR A 1 97 ? 8.396 -11.338 -25.359 1.00 80.12 97 TYR A CA 1
ATOM 774 C C . TYR A 1 97 ? 6.938 -10.890 -25.376 1.00 80.12 97 TYR A C 1
ATOM 776 O O . TYR A 1 97 ? 6.530 -9.979 -26.087 1.00 80.12 97 TYR A O 1
ATOM 784 N N . LYS A 1 98 ? 6.126 -11.512 -24.516 1.00 82.44 98 LYS A N 1
ATOM 785 C CA . LYS A 1 98 ? 4.719 -11.141 -24.352 1.00 82.44 98 LYS A CA 1
ATOM 786 C C . LYS A 1 98 ? 4.620 -9.859 -23.521 1.00 82.44 98 LYS A C 1
ATOM 788 O O . LYS A 1 98 ? 4.745 -9.927 -22.295 1.00 82.44 98 LYS A O 1
ATOM 793 N N . LEU A 1 99 ? 4.339 -8.721 -24.163 1.00 80.06 99 LEU A N 1
ATOM 794 C CA . LEU A 1 99 ? 4.187 -7.400 -23.524 1.00 80.06 99 LEU A CA 1
ATOM 795 C C . LEU A 1 99 ? 3.306 -7.450 -22.262 1.00 80.06 99 LEU A C 1
ATOM 797 O O . LEU A 1 99 ? 3.705 -6.970 -21.205 1.00 80.06 99 LEU A O 1
ATOM 801 N N . LYS A 1 100 ? 2.150 -8.122 -22.345 1.00 80.81 100 LYS A N 1
ATOM 802 C CA . LYS A 1 100 ? 1.205 -8.274 -21.227 1.00 80.81 100 LYS A CA 1
ATOM 803 C C . LYS A 1 100 ? 1.843 -8.915 -19.988 1.00 80.81 100 LYS A C 1
ATOM 805 O O . LYS A 1 100 ? 1.627 -8.452 -18.876 1.00 80.81 100 LYS A O 1
ATOM 810 N N . SER A 1 101 ? 2.663 -9.952 -20.175 1.00 79.56 101 SER A N 1
ATOM 811 C CA . SER A 1 101 ? 3.356 -10.622 -19.064 1.00 79.56 101 SER A CA 1
ATOM 812 C C . SER A 1 101 ? 4.453 -9.754 -18.441 1.00 79.56 101 SER A C 1
ATOM 814 O O . SER A 1 101 ? 4.680 -9.822 -17.236 1.00 79.56 101 SER A O 1
ATOM 816 N N . CYS A 1 102 ? 5.095 -8.904 -19.247 1.00 81.75 102 CYS A N 1
ATOM 817 C CA . CYS A 1 102 ? 6.090 -7.940 -18.786 1.00 81.75 102 CYS A CA 1
ATOM 818 C C . CYS A 1 102 ? 5.434 -6.852 -17.924 1.00 81.75 102 CYS A C 1
ATOM 820 O O . CYS A 1 102 ? 5.872 -6.618 -16.801 1.00 81.75 102 CYS A O 1
ATOM 822 N N . LEU A 1 103 ? 4.334 -6.261 -18.403 1.00 81.75 103 LEU A N 1
ATOM 823 C CA . LEU A 1 103 ? 3.573 -5.255 -17.658 1.00 81.75 103 LEU A CA 1
ATOM 824 C C . LEU A 1 103 ? 3.015 -5.816 -16.344 1.00 81.75 103 LEU A C 1
ATOM 826 O O . LEU A 1 103 ? 3.134 -5.169 -15.308 1.00 81.75 103 LEU A O 1
ATOM 830 N N . LEU A 1 104 ? 2.493 -7.047 -16.364 1.00 82.44 104 LEU A N 1
ATOM 831 C CA . LEU A 1 104 ? 2.030 -7.736 -15.157 1.00 82.44 104 LEU A CA 1
ATOM 832 C C . LEU A 1 104 ? 3.168 -7.934 -14.148 1.00 82.44 104 LEU A C 1
ATOM 834 O O . LEU A 1 104 ? 3.018 -7.617 -12.973 1.00 82.44 104 LEU A O 1
ATOM 838 N N . SER A 1 105 ? 4.332 -8.400 -14.607 1.00 82.50 105 SER A N 1
ATOM 839 C CA . SER A 1 105 ? 5.506 -8.578 -13.748 1.00 82.50 105 SER A CA 1
ATOM 840 C C . SER A 1 105 ? 5.969 -7.275 -13.099 1.00 82.50 105 SER A C 1
ATOM 842 O O . SER A 1 105 ? 6.362 -7.277 -11.933 1.00 82.50 105 SER A O 1
ATOM 844 N N . GLN A 1 106 ? 5.963 -6.181 -13.865 1.00 82.25 106 GLN A N 1
ATOM 845 C CA . GLN A 1 106 ? 6.380 -4.865 -13.388 1.00 82.25 106 GLN A CA 1
ATOM 846 C C . GLN A 1 106 ? 5.383 -4.319 -12.368 1.00 82.25 106 GLN A C 1
ATOM 848 O O . GLN A 1 106 ? 5.797 -3.911 -11.288 1.00 82.25 106 GLN A O 1
ATOM 853 N N . SER A 1 107 ? 4.083 -4.390 -12.668 1.00 84.44 107 SER A N 1
ATOM 854 C CA . SER A 1 107 ? 3.025 -3.921 -11.768 1.00 84.44 107 SER A CA 1
ATOM 855 C C . SER A 1 107 ? 3.012 -4.693 -10.447 1.00 84.44 107 SER A C 1
ATOM 857 O O . SER A 1 107 ? 2.948 -4.082 -9.384 1.00 84.44 107 SER A O 1
ATOM 859 N N . ILE A 1 108 ? 3.173 -6.022 -10.483 1.00 85.38 108 ILE A N 1
ATOM 860 C CA . ILE A 1 108 ? 3.289 -6.833 -9.261 1.00 85.38 108 ILE A CA 1
ATOM 861 C C . ILE A 1 108 ? 4.527 -6.430 -8.454 1.00 85.38 108 ILE A C 1
ATOM 863 O O . ILE A 1 108 ? 4.429 -6.250 -7.244 1.00 85.38 108 ILE A O 1
ATOM 867 N N . GLY A 1 109 ? 5.686 -6.269 -9.103 1.00 83.88 109 GLY A N 1
ATOM 868 C CA . GLY A 1 109 ? 6.924 -5.880 -8.421 1.00 83.88 109 GLY A CA 1
ATOM 869 C C . GLY A 1 109 ? 6.841 -4.497 -7.770 1.00 83.88 109 GLY A C 1
ATOM 870 O O . GLY A 1 109 ? 7.290 -4.323 -6.638 1.00 83.88 109 GLY A O 1
ATOM 871 N N . GLU A 1 110 ? 6.238 -3.526 -8.459 1.00 84.06 110 GLU A N 1
ATOM 872 C CA . GLU A 1 110 ? 6.034 -2.166 -7.947 1.00 84.06 110 GLU A CA 1
ATOM 873 C C . GLU A 1 110 ? 5.020 -2.134 -6.797 1.00 84.06 110 GLU A C 1
ATOM 875 O O . GLU A 1 110 ? 5.305 -1.537 -5.759 1.00 84.06 110 GLU A O 1
ATOM 880 N N . ASN A 1 111 ? 3.876 -2.813 -6.926 1.00 87.06 111 ASN A N 1
ATOM 881 C CA . ASN A 1 111 ? 2.874 -2.874 -5.857 1.00 87.06 111 ASN A CA 1
ATOM 882 C C . ASN A 1 111 ? 3.385 -3.610 -4.624 1.00 87.06 111 ASN A C 1
ATOM 884 O O . ASN A 1 111 ? 3.169 -3.148 -3.506 1.00 87.06 111 ASN A O 1
ATOM 888 N N . LEU A 1 112 ? 4.123 -4.705 -4.810 1.00 88.00 112 LEU A N 1
ATOM 889 C CA . LEU A 1 112 ? 4.754 -5.418 -3.705 1.00 88.00 112 LEU A CA 1
ATOM 890 C C . LEU A 1 112 ? 5.774 -4.532 -2.978 1.00 88.00 112 LEU A C 1
ATOM 892 O O . LEU A 1 112 ? 5.792 -4.502 -1.749 1.00 88.00 112 LEU A O 1
ATOM 896 N N . ALA A 1 113 ? 6.588 -3.777 -3.723 1.00 86.31 113 ALA A N 1
ATOM 897 C CA . ALA A 1 113 ? 7.531 -2.829 -3.138 1.00 86.31 113 ALA A CA 1
ATOM 898 C C . ALA A 1 113 ? 6.814 -1.727 -2.352 1.00 86.31 113 ALA A C 1
ATOM 900 O O . ALA A 1 113 ? 7.150 -1.491 -1.195 1.00 86.31 113 ALA A O 1
ATOM 901 N N . ARG A 1 114 ? 5.802 -1.085 -2.950 1.00 86.06 114 ARG A N 1
ATOM 902 C CA . ARG A 1 114 ? 5.002 -0.038 -2.292 1.00 86.06 114 ARG A CA 1
ATOM 903 C C . ARG A 1 114 ? 4.315 -0.551 -1.035 1.00 86.06 114 ARG A C 1
ATOM 905 O O . ARG A 1 114 ? 4.336 0.122 -0.009 1.00 86.06 114 ARG A O 1
ATOM 912 N N . PHE A 1 115 ? 3.734 -1.744 -1.101 1.00 89.06 115 PHE A N 1
ATOM 913 C CA . PHE A 1 115 ? 3.080 -2.350 0.044 1.00 89.06 115 PHE A CA 1
ATOM 914 C C . PHE A 1 115 ? 4.061 -2.575 1.188 1.00 89.06 115 PHE A C 1
ATOM 916 O O . PHE A 1 115 ? 3.820 -2.101 2.291 1.00 89.06 115 PHE A O 1
ATOM 923 N N . LEU A 1 116 ? 5.188 -3.238 0.925 1.00 89.62 116 LEU A N 1
ATOM 924 C CA . LEU A 1 116 ? 6.180 -3.540 1.958 1.00 89.62 116 LEU A CA 1
ATOM 925 C C . LEU A 1 116 ? 6.837 -2.282 2.536 1.00 89.62 116 LEU A C 1
ATOM 927 O O . LEU A 1 116 ? 7.177 -2.262 3.714 1.00 89.62 116 LEU A O 1
ATOM 931 N N . LEU A 1 117 ? 7.017 -1.241 1.722 1.00 87.44 117 LEU A N 1
ATOM 932 C CA . LEU A 1 117 ? 7.690 -0.011 2.135 1.00 87.44 117 LEU A CA 1
ATOM 933 C C . LEU A 1 117 ? 6.786 0.990 2.845 1.00 87.44 117 LEU A C 1
ATOM 935 O O . LEU A 1 117 ? 7.271 1.720 3.704 1.00 87.44 117 LEU A O 1
ATOM 939 N N . PHE A 1 118 ? 5.514 1.074 2.460 1.00 87.88 118 PHE A N 1
ATOM 940 C CA . PHE A 1 118 ? 4.630 2.154 2.904 1.00 87.88 118 PHE A CA 1
ATOM 941 C C . PHE A 1 118 ? 3.446 1.628 3.700 1.00 87.88 118 PHE A C 1
ATOM 943 O O . PHE A 1 118 ? 3.206 2.068 4.818 1.00 87.88 118 PHE A O 1
ATOM 950 N N . VAL A 1 119 ? 2.722 0.657 3.151 1.00 89.31 119 VAL A N 1
ATOM 951 C CA . VAL A 1 119 ? 1.486 0.157 3.759 1.00 89.31 119 VAL A CA 1
ATOM 952 C C . VAL A 1 119 ? 1.809 -0.716 4.967 1.00 89.31 119 VAL A C 1
ATOM 954 O O . VAL A 1 119 ? 1.343 -0.453 6.069 1.00 89.31 119 VAL A O 1
ATOM 957 N N . PHE A 1 120 ? 2.662 -1.719 4.790 1.00 90.69 120 PHE A N 1
ATOM 958 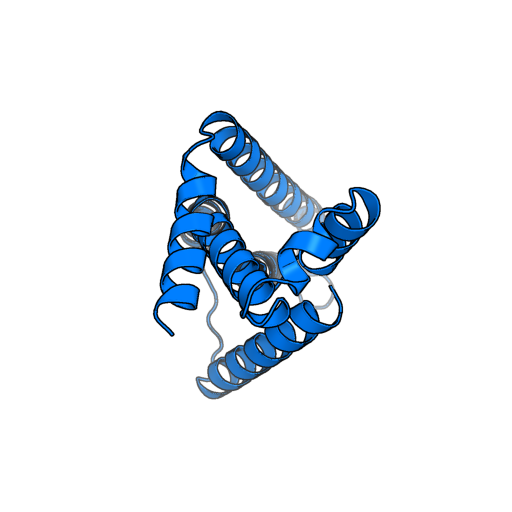C CA . PHE A 1 120 ? 3.018 -2.663 5.837 1.00 90.69 120 PHE A CA 1
ATOM 959 C C . PHE A 1 120 ? 3.522 -1.984 7.125 1.00 90.69 120 PHE A C 1
ATOM 961 O O . PHE A 1 120 ? 2.932 -2.248 8.173 1.00 90.69 120 PHE A O 1
ATOM 968 N N . PRO A 1 121 ? 4.525 -1.081 7.109 1.00 90.94 121 PRO A N 1
ATOM 969 C CA . PRO A 1 121 ? 5.008 -0.467 8.345 1.00 90.94 121 PRO A CA 1
ATOM 970 C C . PRO A 1 121 ? 3.962 0.440 9.000 1.00 90.94 121 PRO A C 1
ATOM 972 O O . PRO A 1 121 ? 3.771 0.360 10.210 1.00 90.94 121 PRO A O 1
ATOM 975 N N . VAL A 1 122 ? 3.250 1.261 8.221 1.00 91.81 122 VAL A N 1
ATOM 976 C CA . VAL A 1 122 ? 2.258 2.204 8.763 1.00 91.81 122 VAL A CA 1
ATOM 977 C C . VAL A 1 122 ? 1.090 1.456 9.398 1.00 91.81 122 VAL A C 1
ATOM 979 O O . VAL A 1 122 ? 0.728 1.721 10.542 1.00 91.81 122 VAL A O 1
ATOM 982 N N . TYR A 1 123 ? 0.529 0.474 8.696 1.00 90.31 123 TYR A N 1
ATOM 983 C CA . TYR A 1 123 ? -0.612 -0.283 9.199 1.00 90.31 123 TYR A CA 1
ATOM 984 C C . TYR A 1 123 ? -0.231 -1.252 10.322 1.00 90.31 123 TYR A C 1
ATOM 986 O O . TYR A 1 123 ? -1.059 -1.508 11.189 1.00 90.31 123 TYR A O 1
ATOM 994 N N . THR A 1 124 ? 1.019 -1.725 10.385 1.00 90.12 124 THR A N 1
ATOM 995 C CA . THR A 1 124 ? 1.517 -2.480 11.551 1.00 90.12 124 THR A CA 1
ATOM 996 C C . THR A 1 124 ? 1.503 -1.621 12.816 1.00 90.12 124 THR A C 1
ATOM 998 O O . THR A 1 124 ? 1.108 -2.099 13.876 1.00 90.12 124 THR A O 1
ATOM 1001 N N . VAL A 1 125 ? 1.877 -0.341 12.714 1.00 90.94 125 VAL A N 1
ATOM 1002 C CA . VAL A 1 125 ? 1.811 0.599 13.846 1.00 90.94 125 VAL A CA 1
ATOM 1003 C C . VAL A 1 125 ? 0.360 0.840 14.268 1.00 90.94 125 VAL A C 1
ATOM 1005 O O . VAL A 1 125 ? 0.057 0.778 15.455 1.00 90.94 125 VAL A O 1
ATOM 1008 N N . VAL A 1 126 ? -0.556 1.042 13.313 1.00 89.44 126 VAL A N 1
ATOM 1009 C CA . VAL A 1 126 ? -1.998 1.180 13.605 1.00 89.44 126 VAL A CA 1
ATOM 1010 C C . VAL A 1 126 ? -2.530 -0.062 14.322 1.00 89.44 126 VAL A C 1
ATOM 1012 O O . VAL A 1 126 ? -3.195 0.054 15.348 1.00 89.44 126 VAL A O 1
ATOM 1015 N N . LEU A 1 127 ? -2.186 -1.248 13.823 1.00 88.81 127 LEU A N 1
ATOM 1016 C CA . LEU A 1 127 ? -2.560 -2.527 14.420 1.00 88.81 127 LEU A CA 1
ATOM 1017 C C . LEU A 1 127 ? -2.030 -2.701 15.843 1.00 88.81 127 LEU A C 1
ATOM 1019 O O . LEU A 1 127 ? -2.748 -3.210 16.698 1.00 88.81 127 LEU A O 1
ATOM 1023 N N . ALA A 1 128 ? -0.798 -2.269 16.111 1.00 88.56 128 ALA A N 1
ATOM 1024 C CA . ALA A 1 128 ? -0.212 -2.338 17.445 1.00 88.56 128 ALA A CA 1
ATOM 1025 C C . ALA A 1 128 ? -0.913 -1.406 18.450 1.00 88.56 128 ALA A C 1
ATOM 1027 O O . ALA A 1 128 ? -0.956 -1.719 19.636 1.00 88.56 128 ALA A O 1
ATOM 1028 N N . ILE A 1 129 ? -1.460 -0.278 17.984 1.00 89.06 129 ILE A N 1
ATOM 1029 C CA . ILE A 1 129 ? -2.129 0.717 18.834 1.00 89.06 129 ILE A CA 1
ATOM 1030 C C . ILE A 1 129 ? -3.592 0.341 19.099 1.00 89.06 129 ILE A C 1
ATOM 1032 O O . ILE A 1 129 ? -4.045 0.427 20.237 1.00 89.06 129 ILE A O 1
ATOM 1036 N N . PHE A 1 130 ? -4.335 -0.057 18.063 1.00 84.69 130 PHE A N 1
ATOM 1037 C CA . PHE A 1 130 ? -5.791 -0.250 18.142 1.00 84.69 130 PHE A CA 1
ATOM 1038 C C . PHE A 1 130 ? -6.228 -1.721 18.207 1.00 84.69 130 PHE A C 1
ATOM 1040 O O . PHE A 1 130 ? -7.365 -2.007 18.578 1.00 84.69 130 PHE A O 1
ATOM 1047 N N . GLY A 1 131 ? -5.336 -2.659 17.881 1.00 82.44 131 GLY A N 1
ATOM 1048 C CA . GLY A 1 131 ? -5.659 -4.079 17.765 1.00 82.44 131 GLY A CA 1
ATOM 1049 C C . GLY A 1 131 ? -6.420 -4.426 16.480 1.00 82.44 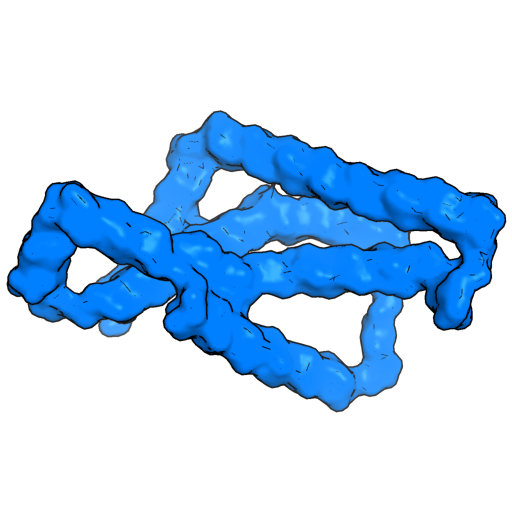131 GLY A C 1
ATOM 1050 O O . GLY A 1 131 ? -6.887 -3.555 15.748 1.00 82.44 131 GLY A O 1
ATOM 1051 N N . LEU A 1 132 ? -6.530 -5.728 16.198 1.00 78.88 132 LEU A N 1
ATOM 1052 C CA . LEU A 1 132 ? -7.359 -6.270 15.118 1.00 78.88 132 LEU A CA 1
ATOM 1053 C C . LEU A 1 132 ? -8.398 -7.212 15.716 1.00 78.88 132 LEU A C 1
ATOM 1055 O O . LEU A 1 132 ? -8.041 -8.152 16.430 1.00 78.88 132 LEU A O 1
ATOM 1059 N N . GLN A 1 133 ? -9.664 -7.020 15.361 1.00 79.62 133 GLN A N 1
ATOM 1060 C CA . GLN A 1 133 ? -10.670 -8.052 15.593 1.00 79.62 133 GLN A CA 1
ATOM 1061 C C . GLN A 1 133 ? -10.664 -9.011 14.405 1.00 79.62 133 GLN A C 1
ATOM 1063 O O . GLN A 1 133 ? -11.043 -8.660 13.287 1.00 79.62 133 GLN A O 1
ATOM 1068 N N . LEU A 1 134 ? -10.168 -10.225 14.638 1.00 72.88 134 LEU A N 1
ATOM 1069 C CA . LEU A 1 134 ? -10.159 -11.273 13.625 1.00 72.88 134 LEU A CA 1
ATOM 1070 C C . LEU A 1 134 ? -11.571 -11.853 13.437 1.00 72.88 134 LEU A C 1
ATOM 1072 O O . LEU A 1 134 ? -12.325 -11.944 14.409 1.00 72.88 134 LEU A O 1
ATOM 1076 N N . PRO A 1 135 ? -11.924 -12.297 12.214 1.00 73.56 135 PRO A N 1
ATOM 1077 C CA . PRO A 1 135 ? -13.184 -12.986 11.975 1.00 73.56 135 PRO A CA 1
ATOM 1078 C C . PRO A 1 135 ? -13.315 -14.216 12.878 1.00 73.56 135 PRO A C 1
ATOM 1080 O O . PRO A 1 135 ? -12.377 -15.000 13.018 1.00 73.56 135 PRO A O 1
ATOM 1083 N N . THR A 1 136 ? -14.504 -14.427 13.435 1.00 74.31 136 THR A N 1
ATOM 1084 C CA . THR A 1 136 ? -14.816 -15.548 14.337 1.00 74.31 136 THR A CA 1
ATOM 1085 C C . THR A 1 136 ? -14.777 -16.922 13.661 1.00 74.31 136 THR A C 1
ATOM 1087 O O . THR A 1 136 ? -14.684 -17.930 14.357 1.00 74.31 136 THR A O 1
ATOM 1090 N N . SER A 1 137 ? -14.817 -16.992 12.322 1.00 82.69 137 SER A N 1
ATOM 1091 C CA . SER A 1 137 ? -14.795 -18.254 11.569 1.00 82.69 137 SER A CA 1
ATOM 1092 C C . SER A 1 137 ? -13.650 -18.315 10.548 1.00 82.69 137 SER A C 1
ATOM 1094 O O . SER A 1 137 ? -13.545 -17.423 9.699 1.00 82.69 137 SER A O 1
ATOM 1096 N N . PRO A 1 138 ? -12.856 -19.408 10.529 1.00 81.62 138 PRO A N 1
ATOM 1097 C CA . PRO A 1 138 ? -11.829 -19.654 9.511 1.00 81.62 138 PRO A CA 1
ATOM 1098 C C . PRO A 1 138 ? -12.368 -19.658 8.073 1.00 81.62 138 PRO A C 1
ATOM 1100 O O . PRO A 1 138 ? -11.642 -19.336 7.131 1.00 81.62 138 PRO A O 1
ATOM 1103 N N . LEU A 1 139 ? -13.651 -19.996 7.892 1.00 87.06 139 LEU A N 1
ATOM 1104 C CA . LEU A 1 139 ? -14.297 -20.006 6.581 1.00 87.06 139 LEU A CA 1
ATOM 1105 C C . LEU A 1 139 ? -14.387 -18.595 5.983 1.00 87.06 139 LEU A C 1
ATOM 1107 O O . LEU A 1 139 ? -14.136 -18.420 4.791 1.00 87.06 139 LEU A O 1
ATOM 1111 N N . HIS A 1 140 ? -14.685 -17.580 6.802 1.00 84.81 140 HIS A N 1
ATOM 1112 C CA . HIS A 1 140 ? -14.739 -16.190 6.340 1.00 84.81 140 HIS A CA 1
ATOM 1113 C C . HIS A 1 140 ? -13.373 -15.707 5.853 1.00 84.81 140 HIS A C 1
ATOM 1115 O O . HIS A 1 140 ? -13.298 -15.009 4.844 1.00 84.81 140 HIS A O 1
ATOM 1121 N N . THR A 1 141 ? -12.293 -16.148 6.496 1.00 82.88 141 THR A N 1
ATOM 1122 C CA . THR A 1 141 ? -10.924 -15.853 6.063 1.00 82.88 141 THR A CA 1
ATOM 1123 C C . THR A 1 141 ? -10.624 -16.449 4.685 1.00 82.88 141 THR A C 1
ATOM 1125 O O . THR A 1 141 ? -10.078 -15.762 3.824 1.00 82.88 141 THR A O 1
ATOM 1128 N N . LEU A 1 142 ? -11.022 -17.701 4.428 1.00 85.88 142 LEU A N 1
ATOM 1129 C CA . LEU A 1 142 ? -10.828 -18.334 3.115 1.00 85.88 142 LEU A CA 1
ATOM 1130 C C . LEU A 1 142 ? -11.617 -17.629 2.007 1.00 85.88 142 LEU A C 1
ATOM 1132 O O . LEU A 1 142 ? -11.066 -17.344 0.942 1.00 85.88 142 LEU A O 1
ATOM 1136 N N . VAL A 1 143 ? -12.889 -17.313 2.265 1.00 87.69 143 VAL A N 1
ATOM 1137 C CA . VAL A 1 143 ? -13.737 -16.584 1.310 1.00 87.69 143 VAL A CA 1
ATOM 1138 C C . VAL A 1 143 ? -13.169 -15.191 1.040 1.00 87.69 143 VAL A C 1
ATOM 1140 O O . VAL A 1 143 ? -13.134 -14.762 -0.113 1.00 87.69 143 VAL A O 1
ATOM 1143 N N . PHE A 1 144 ? -12.652 -14.514 2.069 1.00 86.19 144 PHE A N 1
ATOM 1144 C CA . PHE A 1 144 ? -11.975 -13.230 1.918 1.00 86.19 144 PHE A CA 1
ATOM 1145 C C . PHE A 1 144 ? -10.772 -13.344 0.978 1.00 86.19 144 PHE A C 1
ATOM 1147 O O . PHE A 1 144 ? -10.732 -12.646 -0.031 1.00 86.19 144 PHE A O 1
ATOM 1154 N N . PHE A 1 145 ? -9.835 -14.267 1.220 1.00 86.06 145 PHE A N 1
ATOM 1155 C CA . PHE A 1 145 ? -8.681 -14.448 0.327 1.00 86.06 145 PHE A CA 1
ATOM 1156 C C . PHE A 1 145 ? -9.092 -14.779 -1.110 1.00 86.06 145 PHE A C 1
ATOM 1158 O O . PHE A 1 145 ? -8.494 -14.262 -2.056 1.00 86.06 145 PHE A O 1
ATOM 1165 N N . HIS A 1 146 ? -10.139 -15.584 -1.292 1.00 87.25 146 HIS A N 1
ATOM 1166 C CA . HIS A 1 146 ? -10.678 -15.861 -2.619 1.00 87.25 146 HIS A CA 1
ATOM 1167 C C . HIS A 1 146 ? -11.218 -14.591 -3.299 1.00 87.25 146 HIS A C 1
ATOM 1169 O O . HIS A 1 146 ? -10.903 -14.330 -4.461 1.00 87.25 146 HIS A O 1
ATOM 1175 N N . ALA A 1 147 ? -11.978 -13.759 -2.584 1.00 88.06 147 ALA A N 1
ATOM 1176 C CA . ALA A 1 147 ? -12.483 -12.489 -3.103 1.00 88.06 147 ALA A CA 1
ATOM 1177 C C . ALA A 1 147 ? -11.345 -11.517 -3.462 1.00 88.06 147 ALA A C 1
ATOM 1179 O O . ALA A 1 147 ? -11.373 -10.895 -4.522 1.00 88.06 147 ALA A O 1
ATOM 1180 N N . VAL A 1 148 ? -10.306 -11.443 -2.627 1.00 87.44 148 VAL A N 1
ATOM 1181 C CA . VAL A 1 148 ? -9.110 -10.616 -2.859 1.00 87.44 148 VAL A CA 1
ATOM 1182 C C . VAL A 1 148 ? -8.371 -11.041 -4.126 1.00 87.44 148 VAL A C 1
ATOM 1184 O O . VAL A 1 148 ? -7.988 -10.185 -4.925 1.00 87.44 148 VAL A O 1
ATOM 1187 N N . LEU A 1 149 ? -8.213 -12.348 -4.350 1.00 86.31 149 LEU A N 1
ATOM 1188 C CA . LEU A 1 149 ? -7.599 -12.875 -5.571 1.00 86.31 149 LEU A CA 1
ATOM 1189 C C . LEU A 1 149 ? -8.399 -12.491 -6.820 1.00 86.31 149 LEU A C 1
ATOM 1191 O O . LEU A 1 149 ? -7.818 -12.016 -7.795 1.00 86.31 149 LEU A O 1
ATOM 1195 N N . ASN A 1 150 ? -9.725 -12.632 -6.781 1.00 86.12 150 ASN A N 1
ATOM 1196 C CA . ASN A 1 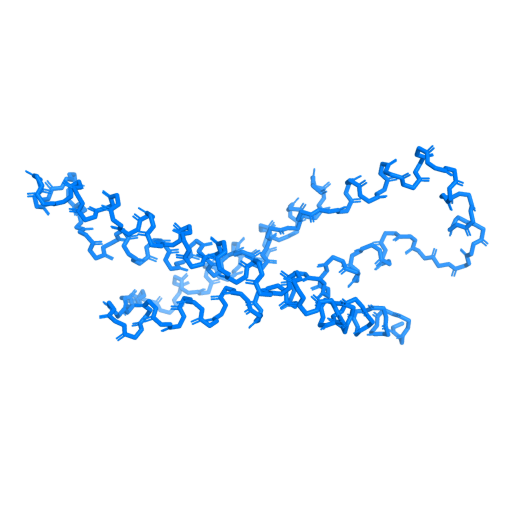150 ? -10.588 -12.207 -7.884 1.00 86.12 150 ASN A CA 1
ATOM 1197 C C . ASN A 1 150 ? -10.500 -10.691 -8.120 1.00 86.12 150 ASN A C 1
ATOM 1199 O O . ASN A 1 150 ? -10.368 -10.253 -9.261 1.00 86.12 150 ASN A O 1
ATOM 1203 N N . GLY A 1 151 ? -10.494 -9.889 -7.052 1.00 84.94 151 GLY A N 1
ATOM 1204 C CA . GLY A 1 151 ? -10.331 -8.438 -7.133 1.00 84.94 151 GLY A CA 1
ATOM 1205 C C . GLY A 1 151 ? -9.006 -8.023 -7.777 1.00 84.94 151 GLY A C 1
ATOM 1206 O O . GLY A 1 151 ? -8.997 -7.152 -8.644 1.00 84.94 151 GLY A O 1
ATOM 1207 N N . ALA A 1 152 ? -7.900 -8.687 -7.430 1.00 82.12 152 ALA A N 1
ATOM 1208 C CA . ALA A 1 152 ? -6.593 -8.436 -8.041 1.00 82.12 152 ALA A CA 1
ATOM 1209 C C . ALA A 1 152 ? -6.582 -8.753 -9.546 1.00 82.12 152 ALA A C 1
ATOM 1211 O O . ALA A 1 152 ? -5.990 -8.015 -10.334 1.00 82.12 152 ALA A O 1
ATOM 1212 N N . ILE A 1 153 ? -7.270 -9.825 -9.956 1.00 82.94 153 ILE A N 1
ATOM 1213 C CA . ILE A 1 153 ? -7.438 -10.170 -11.372 1.00 82.94 153 ILE A CA 1
ATOM 1214 C C . ILE A 1 153 ? -8.217 -9.061 -12.082 1.00 82.94 153 ILE A C 1
ATOM 1216 O O . ILE A 1 153 ? -7.743 -8.538 -13.088 1.00 82.94 153 ILE A O 1
ATOM 1220 N N . ILE A 1 154 ? -9.376 -8.666 -11.550 1.00 84.25 154 ILE A N 1
ATOM 1221 C CA . ILE A 1 154 ? -10.219 -7.619 -12.145 1.00 84.25 154 ILE A CA 1
ATOM 1222 C C . ILE A 1 154 ? -9.448 -6.300 -12.257 1.00 84.25 154 ILE A C 1
ATOM 1224 O O . ILE A 1 154 ? -9.463 -5.685 -13.324 1.00 84.25 154 ILE A O 1
ATOM 1228 N N . SER A 1 155 ? -8.724 -5.903 -11.204 1.00 80.38 155 SER A N 1
ATOM 1229 C CA . SER A 1 155 ? -7.918 -4.681 -11.211 1.00 80.38 155 SER A CA 1
ATOM 1230 C C . SER A 1 155 ? -6.905 -4.681 -12.348 1.00 80.38 155 SER A C 1
ATOM 1232 O O . SER A 1 155 ? -6.772 -3.667 -13.011 1.00 80.38 155 SER A O 1
ATOM 1234 N N . PHE A 1 156 ? -6.227 -5.800 -12.610 1.00 74.81 156 PHE A N 1
ATOM 1235 C CA . PHE A 1 156 ? -5.242 -5.884 -13.691 1.00 74.81 156 PHE A CA 1
ATOM 1236 C C . PHE A 1 156 ? -5.858 -5.805 -15.098 1.00 74.81 156 PHE A C 1
ATOM 1238 O O . PHE A 1 156 ? -5.201 -5.381 -16.047 1.00 74.81 156 PHE A O 1
ATOM 1245 N N . TYR A 1 157 ? -7.090 -6.289 -15.271 1.00 74.88 157 TYR A N 1
ATOM 1246 C CA . TYR A 1 157 ? -7.751 -6.273 -16.578 1.00 74.88 157 TYR A CA 1
ATOM 1247 C C . TYR A 1 157 ? -8.370 -4.916 -16.917 1.00 74.88 157 TYR A C 1
ATOM 1249 O O . TYR A 1 157 ? -8.436 -4.574 -18.097 1.00 74.88 157 TYR A O 1
ATOM 1257 N N . TYR A 1 158 ? -8.830 -4.173 -15.910 1.00 68.44 158 TYR A N 1
ATOM 1258 C CA . TYR A 1 158 ? -9.548 -2.912 -16.101 1.00 68.44 158 TYR A CA 1
ATOM 1259 C C . TYR A 1 158 ? -8.704 -1.651 -15.861 1.00 68.44 158 TYR A C 1
ATOM 1261 O O . TYR A 1 158 ? -9.071 -0.600 -16.388 1.00 68.44 158 TYR A O 1
ATOM 1269 N N . PHE A 1 159 ? -7.595 -1.734 -15.116 1.00 56.59 159 PHE A N 1
ATOM 1270 C CA . PHE A 1 159 ? -6.722 -0.602 -14.766 1.00 56.59 159 PHE A CA 1
ATOM 1271 C C . PHE A 1 159 ? -5.259 -0.852 -15.185 1.00 56.59 159 PHE A C 1
ATOM 1273 O O . PHE A 1 159 ? -4.574 0.118 -15.605 1.00 56.59 159 PHE A O 1
#

Foldseek 3Di:
DVVLVVLLVVLLVVCVPPVVVLVVLQVVLLVVLVVQLVVLVVVCVVPQADPNDHSLNSLQVSLVVLLLLLLQQPDLVVVVVVCVVVVVVVVVVVDPDDPLSSSVSNSNSNSVNCCVRHSVVSSVVSCVVSNHDDDPDPVVVVVVVVVSVVSSVVNSVPD